Protein AF-A0A7N0UC34-F1 (afdb_monomer)

Nearest PDB structures (foldseek):
  1zbh-assembly1_D  TM=7.875E-01  e=5.571E-01  Homo sapiens
  6c48-assembly1_A  TM=3.195E-01  e=9.639E+00  Homo sapiens

Foldseek 3Di:
DDDDDDDDDDDDDDDDDDDDDDDPPPDPPDDPDDDDDDDDDDDDDDDDDDDDDDDDDDDPPPPPPDPPVCLVVLVVLQVVLVVCVVVVNLVPDDLVSLQSPCVVVVHDSDDDSVVSSVVSVVVVCVVVVVCCVVQPPVNPDDPDPDPVVPDD

Solvent-accessible surface area (backbone atoms only — not comparable to full-atom values): 10738 Å² total; per-residue (Å²): 142,86,88,83,88,83,89,82,89,81,88,78,83,90,78,88,79,90,77,89,86,76,90,76,84,76,80,78,78,82,79,82,83,81,80,88,80,84,80,83,85,77,86,78,95,77,92,78,90,79,92,78,92,78,80,93,78,79,86,76,86,73,85,79,65,73,65,84,76,44,52,72,60,36,58,70,49,39,59,59,46,51,52,37,50,76,67,69,44,59,86,76,57,50,62,68,53,45,41,47,54,27,57,77,70,74,43,84,73,74,76,55,60,67,57,46,51,50,51,53,53,50,52,51,39,35,74,72,65,42,34,57,77,78,52,36,80,71,76,72,62,78,82,66,83,46,73,88,65,67,72,124

pLDDT: mean 73.7, std 19.02, range [41.72, 97.12]

Organism: Kalanchoe fedtschenkoi (NCBI:txid63787)

InterPro domains:
  IPR003034 SAP domain [PF02037] (90-125)
  IPR003034 SAP domain [PS50800] (90-124)
  IPR003034 SAP domain [SM00513] (90-124)
  IPR036361 SAP domain superfamily [G3DSA:1.10.720.30] (89-127)
  IPR036361 SAP domain superfamily [SSF68906] (80-124)

Sequence (152 aa):
MAFAEHLGADRRPDGVVDGEGGDTERDFTEEEDSDFSKKNASSSSSARGRRLESELGEAVDMDVGDDELLEEIDQKSFEAVEGLIRGGKLEKLKIEQCKVYLRKYGMRLTGNKETLIQRINEHIRILNGGGEREYPPYSFVLNCKGDACMRM

Mean predicted aligned error: 19.62 Å

Structure (mmCIF, N/CA/C/O backbone):
data_AF-A0A7N0UC34-F1
#
_entry.id   AF-A0A7N0UC34-F1
#
loop_
_atom_site.group_PDB
_atom_site.id
_atom_site.type_symbol
_atom_site.label_atom_id
_atom_site.label_alt_id
_atom_site.label_comp_id
_atom_site.label_asym_id
_atom_site.label_entity_id
_atom_site.label_seq_id
_atom_site.pdbx_PDB_ins_code
_atom_site.Cartn_x
_atom_site.Cartn_y
_atom_site.Cartn_z
_atom_site.occupancy
_atom_site.B_iso_or_equiv
_atom_site.auth_seq_id
_atom_site.auth_comp_id
_atom_site.auth_asym_id
_atom_site.auth_atom_id
_atom_site.pdbx_PDB_model_num
ATOM 1 N N . MET A 1 1 ? -37.852 -30.312 -47.445 1.00 42.03 1 MET A N 1
ATOM 2 C CA . MET A 1 1 ? -37.717 -31.782 -47.510 1.00 42.03 1 MET A CA 1
ATOM 3 C C . MET A 1 1 ? -36.786 -32.127 -48.658 1.00 42.03 1 MET A C 1
ATOM 5 O O . MET A 1 1 ? -37.146 -31.814 -49.783 1.00 42.03 1 MET A O 1
ATOM 9 N N . ALA A 1 2 ? -35.612 -32.683 -48.345 1.00 41.72 2 ALA A N 1
ATOM 10 C CA . ALA A 1 2 ? -34.855 -33.709 -49.081 1.00 41.72 2 ALA A CA 1
ATOM 11 C C . ALA A 1 2 ? -33.379 -33.629 -48.650 1.00 41.72 2 ALA A C 1
ATOM 13 O O . ALA A 1 2 ? -32.705 -32.630 -48.885 1.00 41.72 2 ALA A O 1
ATOM 14 N N . PHE A 1 3 ? -32.945 -34.678 -47.955 1.00 43.69 3 PHE A N 1
ATOM 15 C CA . PHE A 1 3 ? -31.577 -34.984 -47.544 1.00 43.69 3 PHE A CA 1
ATOM 16 C C . PHE A 1 3 ? -30.745 -35.465 -48.741 1.00 43.69 3 PHE A C 1
ATOM 18 O O . PHE A 1 3 ? -31.290 -36.148 -49.607 1.00 43.69 3 PHE A O 1
ATOM 25 N N . ALA A 1 4 ? -29.432 -35.221 -48.716 1.00 52.91 4 ALA A N 1
ATOM 26 C CA . ALA A 1 4 ? -28.435 -36.164 -49.228 1.00 52.91 4 ALA A CA 1
ATOM 27 C C . ALA A 1 4 ? -27.051 -35.853 -48.629 1.00 52.91 4 ALA A C 1
ATOM 29 O O . ALA A 1 4 ? -26.435 -34.834 -48.934 1.00 52.91 4 ALA A O 1
ATOM 30 N N . GLU A 1 5 ? -26.599 -36.752 -47.758 1.00 49.53 5 GLU A N 1
ATOM 31 C CA . GLU A 1 5 ? -25.230 -36.889 -47.266 1.00 49.53 5 GLU A CA 1
ATOM 32 C C . GLU A 1 5 ? -24.313 -37.411 -48.384 1.00 49.53 5 GLU A C 1
ATOM 34 O O . GLU A 1 5 ? -24.772 -38.175 -49.233 1.00 49.53 5 GLU A O 1
ATOM 39 N N . HIS A 1 6 ? -23.015 -37.087 -48.343 1.00 51.50 6 HIS A N 1
ATOM 40 C CA . HIS A 1 6 ? -21.964 -37.994 -48.817 1.00 51.50 6 HIS A CA 1
ATOM 41 C C . HIS A 1 6 ? -20.720 -37.888 -47.929 1.00 51.50 6 HIS A C 1
ATOM 43 O O . HIS A 1 6 ? -20.126 -36.826 -47.753 1.00 51.50 6 HIS A O 1
ATOM 49 N N . LEU A 1 7 ? -20.391 -39.043 -47.361 1.00 51.00 7 LEU A N 1
ATOM 50 C CA 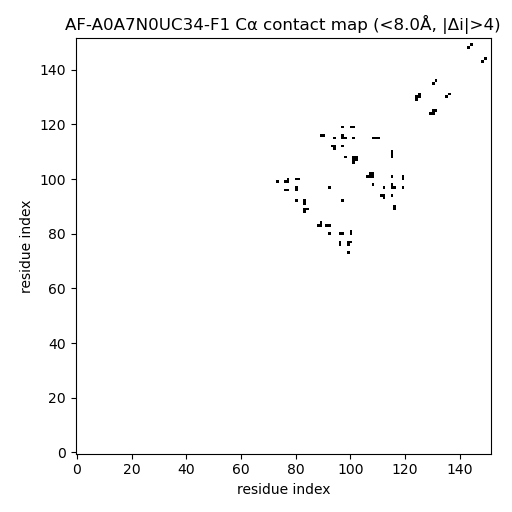. LEU A 1 7 ? -19.265 -39.366 -46.500 1.00 51.00 7 LEU A CA 1
ATOM 51 C C . LEU A 1 7 ? -17.958 -39.414 -47.304 1.00 51.00 7 LEU A C 1
ATOM 53 O O . LEU A 1 7 ? -17.939 -39.881 -48.440 1.00 51.00 7 LEU A O 1
ATOM 57 N N . GLY A 1 8 ? -16.857 -39.022 -46.667 1.00 46.41 8 GLY A N 1
ATOM 58 C CA . GLY A 1 8 ? -15.499 -39.216 -47.170 1.00 46.41 8 GLY A CA 1
ATOM 59 C C . GLY A 1 8 ? -14.504 -39.130 -46.022 1.00 46.41 8 GLY A C 1
ATOM 60 O O . GLY A 1 8 ? -13.984 -38.060 -45.723 1.00 46.41 8 GLY A O 1
ATOM 61 N N . ALA A 1 9 ? -14.316 -40.252 -45.331 1.00 52.53 9 ALA A N 1
ATOM 62 C CA . ALA A 1 9 ? -13.320 -40.429 -44.287 1.00 52.53 9 ALA A CA 1
ATOM 63 C C . ALA A 1 9 ? -11.942 -40.661 -44.916 1.00 52.53 9 ALA A C 1
ATOM 65 O O . ALA A 1 9 ? -11.794 -41.602 -45.686 1.00 52.53 9 ALA A O 1
ATOM 66 N N . ASP A 1 10 ? -10.935 -39.882 -44.515 1.00 48.62 10 ASP A N 1
ATOM 67 C CA . ASP A 1 10 ? -9.535 -40.277 -44.673 1.00 48.62 10 ASP A CA 1
ATOM 68 C C . ASP A 1 10 ? -8.782 -40.088 -43.356 1.00 48.62 10 ASP A C 1
ATOM 70 O O . ASP A 1 10 ? -8.399 -38.999 -42.926 1.00 48.62 10 ASP A O 1
ATOM 74 N N . ARG A 1 11 ? -8.646 -41.234 -42.697 1.00 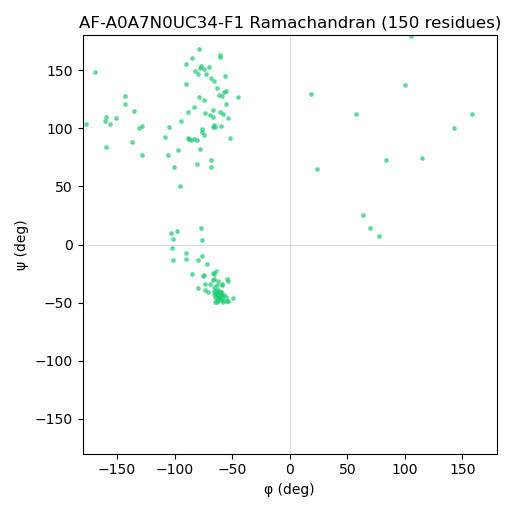51.59 11 ARG A N 1
ATOM 75 C CA . ARG A 1 11 ? -7.934 -41.515 -41.460 1.00 51.59 11 ARG A CA 1
ATOM 76 C C . ARG A 1 11 ? -6.431 -41.483 -41.772 1.00 51.59 11 ARG A C 1
ATOM 78 O O . ARG A 1 11 ? -5.950 -42.347 -42.499 1.00 51.59 11 ARG A O 1
ATOM 85 N N . ARG A 1 12 ? -5.681 -40.509 -41.243 1.00 57.44 12 ARG A N 1
ATOM 86 C CA . ARG A 1 12 ? -4.205 -40.556 -41.257 1.00 57.44 12 ARG A CA 1
ATOM 87 C C . ARG A 1 12 ? -3.692 -41.250 -39.988 1.00 57.44 12 ARG A C 1
ATOM 89 O O . ARG A 1 12 ? -4.279 -41.026 -38.932 1.00 57.44 12 ARG A O 1
ATOM 96 N N . PRO A 1 13 ? -2.671 -42.117 -40.102 1.00 59.81 13 PRO A N 1
ATOM 97 C CA . PRO A 1 13 ? -2.299 -43.052 -39.050 1.00 59.81 13 PRO A CA 1
ATOM 98 C C . PRO A 1 13 ? -1.472 -42.402 -37.940 1.00 59.81 13 PRO A C 1
ATOM 100 O O . PRO A 1 13 ? -0.654 -41.515 -38.191 1.00 59.81 13 PRO A O 1
ATOM 103 N N . ASP A 1 14 ? -1.690 -42.926 -36.737 1.00 50.19 14 ASP A N 1
ATOM 104 C CA . ASP A 1 14 ? -0.940 -42.689 -35.512 1.00 50.19 14 ASP A CA 1
ATOM 105 C C . ASP A 1 14 ? 0.555 -42.982 -35.698 1.00 50.19 14 ASP A C 1
ATOM 107 O O . ASP A 1 14 ? 0.958 -44.096 -36.041 1.00 50.19 14 ASP A O 1
ATOM 111 N N . GLY A 1 15 ? 1.377 -41.962 -35.458 1.00 52.81 15 GLY A N 1
ATOM 112 C CA . GLY A 1 15 ? 2.822 -42.079 -35.318 1.00 52.81 15 GLY A CA 1
ATOM 113 C C . GLY A 1 15 ? 3.195 -41.953 -33.848 1.00 52.81 15 GLY A C 1
ATOM 114 O O . GLY A 1 15 ? 3.237 -40.848 -33.314 1.00 52.81 15 GLY A O 1
ATOM 115 N N . VAL A 1 16 ? 3.447 -43.097 -33.218 1.00 57.75 16 VAL A N 1
ATOM 116 C CA . VAL A 1 16 ? 4.114 -43.226 -31.920 1.00 57.75 16 VAL A CA 1
ATOM 117 C C . VAL A 1 16 ? 5.513 -42.608 -32.007 1.00 57.75 16 VAL A C 1
ATOM 119 O O . VAL A 1 16 ? 6.301 -42.982 -32.875 1.00 57.75 16 VAL A O 1
ATOM 122 N N . VAL A 1 17 ? 5.832 -41.702 -31.083 1.00 62.00 17 VAL A N 1
ATOM 123 C CA . VAL A 1 17 ? 7.212 -41.437 -30.670 1.00 62.00 17 VAL A CA 1
ATOM 124 C C . VAL A 1 17 ? 7.245 -41.521 -29.147 1.00 62.00 17 VAL A C 1
ATOM 126 O O . VAL A 1 17 ? 6.768 -40.638 -28.437 1.00 62.00 17 VAL A O 1
ATOM 129 N N . ASP A 1 18 ? 7.746 -42.654 -28.665 1.00 50.94 18 ASP A N 1
ATOM 130 C CA . ASP A 1 18 ? 8.230 -42.823 -27.305 1.00 50.94 18 ASP A CA 1
ATOM 131 C C . ASP A 1 18 ? 9.581 -42.106 -27.204 1.00 50.94 18 ASP A C 1
ATOM 133 O O . ASP A 1 18 ? 10.497 -42.355 -27.991 1.00 50.94 18 ASP A O 1
ATOM 137 N N . GLY A 1 19 ? 9.682 -41.180 -26.256 1.00 55.66 19 GLY A N 1
ATOM 138 C CA . GLY A 1 19 ? 10.904 -40.457 -25.931 1.00 55.66 19 GLY A CA 1
ATOM 139 C C . GLY A 1 19 ? 11.050 -40.380 -24.421 1.00 55.66 19 GLY A C 1
ATOM 140 O O . GLY A 1 19 ? 10.564 -39.442 -23.797 1.00 55.66 19 GLY A O 1
ATOM 141 N N . GLU A 1 20 ? 11.687 -41.405 -23.857 1.00 57.81 20 GLU A N 1
ATOM 142 C CA . GLU A 1 20 ? 12.201 -41.434 -22.490 1.00 57.81 20 GLU A CA 1
ATOM 143 C C . GLU A 1 20 ? 13.176 -40.274 -22.239 1.00 57.81 20 GLU A C 1
ATOM 145 O O . GLU A 1 20 ? 14.004 -39.954 -23.095 1.00 57.81 20 GLU A O 1
ATOM 150 N N . GLY A 1 21 ? 13.159 -39.730 -21.019 1.00 49.97 21 GLY A N 1
ATOM 151 C CA . GLY A 1 21 ? 14.359 -39.131 -20.441 1.00 49.97 21 GLY A CA 1
ATOM 152 C C . GLY A 1 21 ? 14.138 -37.876 -19.605 1.00 49.97 21 GLY A C 1
ATOM 153 O O . GLY A 1 21 ? 14.111 -36.772 -20.139 1.00 49.97 21 GLY A O 1
ATOM 154 N N . GLY A 1 22 ? 14.142 -38.060 -18.283 1.00 53.16 22 GLY A N 1
ATOM 155 C CA . GLY A 1 22 ? 14.778 -37.111 -17.370 1.00 53.16 22 GLY A CA 1
ATOM 156 C C . GLY A 1 22 ? 13.859 -36.373 -16.406 1.00 53.16 22 GLY A C 1
ATOM 157 O O . GLY A 1 22 ? 13.694 -35.160 -16.531 1.00 53.16 22 GLY A O 1
ATOM 158 N N . ASP A 1 23 ? 13.380 -37.072 -15.374 1.00 55.09 23 ASP A N 1
ATOM 159 C CA . ASP A 1 23 ? 13.157 -36.440 -14.073 1.00 55.09 23 ASP A CA 1
ATOM 160 C C . ASP A 1 23 ? 14.466 -35.760 -13.660 1.00 55.09 23 ASP A C 1
ATOM 162 O O . ASP A 1 23 ? 15.482 -36.404 -13.407 1.00 55.09 23 ASP A O 1
ATOM 166 N N . THR A 1 24 ? 14.475 -34.430 -13.687 1.00 60.44 24 THR A N 1
ATOM 167 C CA . THR A 1 24 ? 15.547 -33.651 -13.071 1.00 60.44 24 THR A CA 1
ATOM 168 C C . THR A 1 24 ? 14.971 -33.069 -11.796 1.00 60.44 24 THR A C 1
ATOM 170 O O . THR A 1 24 ? 14.571 -31.908 -11.729 1.00 60.44 24 THR A O 1
ATOM 173 N N . GLU A 1 25 ? 14.877 -33.934 -10.797 1.00 64.62 25 GLU A N 1
ATOM 174 C CA . GLU A 1 25 ? 14.768 -33.593 -9.388 1.00 64.62 25 GLU A CA 1
ATOM 175 C C . GLU A 1 25 ? 15.903 -32.623 -9.015 1.00 64.62 25 GLU A C 1
ATOM 177 O O . GLU A 1 25 ? 17.034 -33.008 -8.728 1.00 64.62 25 GLU A O 1
ATOM 182 N N . ARG A 1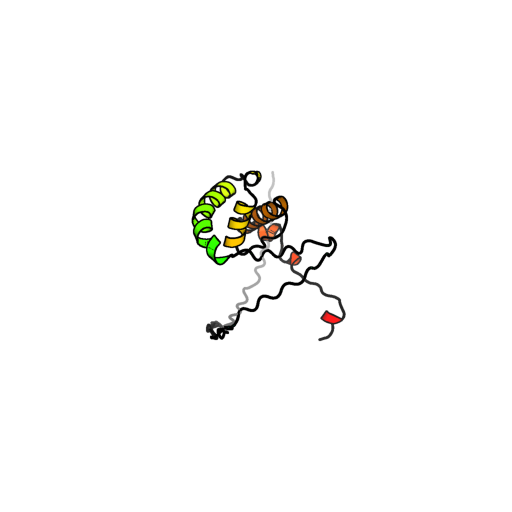 26 ? 15.619 -31.317 -9.114 1.00 60.41 26 ARG A N 1
ATOM 183 C CA . ARG A 1 26 ? 16.493 -30.273 -8.578 1.00 60.41 26 ARG A CA 1
ATOM 184 C C . ARG A 1 26 ? 16.311 -30.227 -7.070 1.00 60.41 26 ARG A C 1
ATOM 186 O O . ARG A 1 26 ? 15.390 -29.586 -6.570 1.00 60.41 26 ARG A O 1
ATOM 193 N N . ASP A 1 27 ? 17.218 -30.908 -6.391 1.00 55.09 27 ASP A N 1
ATOM 194 C CA . ASP A 1 27 ? 17.542 -30.710 -4.987 1.00 55.09 27 ASP A CA 1
ATOM 195 C C . ASP A 1 27 ? 18.023 -29.260 -4.797 1.00 55.09 27 ASP A C 1
ATOM 197 O O . ASP A 1 27 ? 19.122 -28.887 -5.212 1.00 55.09 27 ASP A O 1
ATOM 201 N N . PHE A 1 28 ? 17.152 -28.397 -4.272 1.00 50.97 28 PHE A N 1
ATOM 202 C CA . PHE A 1 28 ? 17.554 -27.086 -3.773 1.00 50.97 28 PHE A CA 1
ATOM 203 C C . PHE A 1 28 ? 18.065 -27.299 -2.352 1.00 50.97 28 PHE A C 1
ATOM 205 O O . PHE A 1 28 ? 17.291 -27.269 -1.399 1.00 50.97 28 PHE A O 1
ATOM 212 N N . THR A 1 29 ? 19.364 -27.545 -2.211 1.00 60.16 29 THR A N 1
ATOM 213 C CA . THR A 1 29 ? 20.021 -27.473 -0.908 1.00 60.16 29 THR A CA 1
ATOM 214 C C . THR A 1 29 ? 20.009 -26.023 -0.440 1.00 60.16 29 THR A C 1
ATOM 216 O O . THR A 1 29 ? 20.588 -25.143 -1.080 1.00 60.16 29 THR A O 1
ATOM 219 N N . GLU A 1 30 ? 19.306 -25.781 0.659 1.00 63.62 30 GLU A N 1
ATOM 220 C CA . GLU A 1 30 ? 19.311 -24.528 1.403 1.00 63.62 30 GLU A CA 1
ATOM 221 C C . GLU A 1 30 ? 20.713 -24.321 1.998 1.00 63.62 30 GLU A C 1
ATOM 223 O O . GLU A 1 30 ? 21.093 -24.967 2.974 1.00 63.62 30 GLU A O 1
ATOM 228 N N . GLU A 1 31 ? 21.510 -23.445 1.387 1.00 60.47 31 GLU A N 1
ATOM 229 C CA . GLU A 1 31 ? 22.739 -22.932 1.993 1.00 60.47 31 GLU A CA 1
ATOM 230 C C . GLU A 1 31 ? 22.375 -21.697 2.829 1.00 60.47 31 GLU A C 1
ATOM 232 O O . GLU A 1 31 ? 22.301 -20.568 2.339 1.00 60.47 31 GLU A O 1
ATOM 237 N N . GLU A 1 32 ? 22.071 -21.934 4.108 1.00 63.06 32 GLU A N 1
ATOM 238 C CA . GLU A 1 32 ? 22.028 -20.889 5.129 1.00 63.06 32 GLU A CA 1
ATOM 239 C C . GLU A 1 32 ? 23.459 -20.480 5.493 1.00 63.06 32 GLU A C 1
ATOM 241 O O . GLU A 1 32 ? 24.091 -21.089 6.358 1.00 63.06 32 GLU A O 1
ATOM 246 N N . ASP A 1 33 ? 23.968 -19.430 4.845 1.00 62.19 33 ASP A N 1
ATOM 247 C CA . ASP A 1 33 ? 25.223 -18.811 5.258 1.00 62.19 33 ASP A CA 1
ATOM 248 C C . ASP A 1 33 ? 25.006 -17.713 6.307 1.00 62.19 33 ASP A C 1
ATOM 250 O O . ASP A 1 33 ? 24.408 -16.652 6.106 1.00 62.19 33 ASP A O 1
ATOM 254 N N . SER A 1 34 ? 25.546 -18.070 7.461 1.00 57.47 34 SER A N 1
ATOM 255 C CA . SER A 1 34 ? 25.644 -17.435 8.761 1.00 57.47 34 SER A CA 1
ATOM 256 C C . SER A 1 34 ? 26.391 -16.091 8.832 1.00 57.47 34 SER A C 1
ATOM 258 O O . SER A 1 34 ? 27.283 -15.787 8.045 1.00 57.47 34 SER A O 1
ATOM 260 N N . ASP A 1 35 ? 26.101 -15.386 9.934 1.00 57.97 35 ASP A N 1
ATOM 261 C CA . ASP A 1 35 ? 26.947 -14.427 10.664 1.00 57.97 35 ASP A CA 1
ATOM 262 C C . ASP A 1 35 ? 27.038 -12.963 10.197 1.00 57.97 35 ASP A C 1
ATOM 264 O O . ASP A 1 35 ? 28.092 -12.422 9.846 1.00 57.97 35 ASP A O 1
ATOM 268 N N . PHE A 1 36 ? 25.951 -12.220 10.439 1.00 59.97 36 PHE A N 1
ATOM 269 C CA . PHE A 1 36 ? 26.053 -10.781 10.697 1.00 59.97 36 PHE A CA 1
ATOM 270 C C . PHE A 1 36 ? 26.771 -10.522 12.031 1.00 59.97 36 PHE A C 1
ATOM 272 O O . PHE A 1 36 ? 26.207 -10.597 13.124 1.00 59.97 36 PHE A O 1
ATOM 279 N N . SER A 1 37 ? 28.048 -10.166 11.926 1.00 69.19 37 SER A N 1
ATOM 280 C CA . SER A 1 37 ? 28.881 -9.726 13.043 1.00 69.19 37 SER A CA 1
ATOM 281 C C . SER A 1 37 ? 28.281 -8.503 13.757 1.00 69.19 37 SER A C 1
ATOM 283 O O . SER A 1 37 ? 28.259 -7.392 13.220 1.00 69.19 37 SER A O 1
ATOM 285 N N . LYS A 1 38 ? 27.846 -8.696 15.010 1.00 62.03 38 LYS A N 1
ATOM 286 C CA . LYS A 1 38 ? 27.433 -7.635 15.944 1.00 62.03 38 LYS A CA 1
ATOM 287 C C . LYS A 1 38 ? 28.600 -6.678 16.214 1.00 62.03 38 LYS A C 1
ATOM 289 O O . LYS A 1 38 ? 29.577 -7.057 16.854 1.00 62.03 38 LYS A O 1
ATOM 294 N N . LYS A 1 39 ? 28.481 -5.418 15.787 1.00 67.25 39 LYS A N 1
ATOM 295 C CA . LYS A 1 39 ? 29.388 -4.333 16.199 1.00 67.25 39 LYS A CA 1
ATOM 296 C C . LYS A 1 39 ? 28.784 -3.595 17.391 1.00 67.25 39 LYS A C 1
ATOM 298 O O . LYS A 1 39 ? 27.835 -2.833 17.245 1.00 67.25 39 LYS A O 1
ATOM 303 N N . ASN A 1 40 ? 29.349 -3.814 18.572 1.00 63.34 40 ASN A N 1
ATOM 304 C CA . ASN A 1 40 ? 29.073 -3.052 19.785 1.00 63.34 40 ASN A CA 1
ATOM 305 C C . ASN A 1 40 ? 30.007 -1.830 19.855 1.00 63.34 40 ASN A C 1
ATOM 307 O O . ASN A 1 40 ? 31.105 -1.887 20.398 1.00 63.34 40 ASN A O 1
ATOM 311 N N . ALA A 1 41 ? 29.570 -0.690 19.321 1.00 57.00 41 ALA A N 1
ATOM 312 C CA . ALA A 1 41 ? 30.250 0.579 19.566 1.00 57.00 41 ALA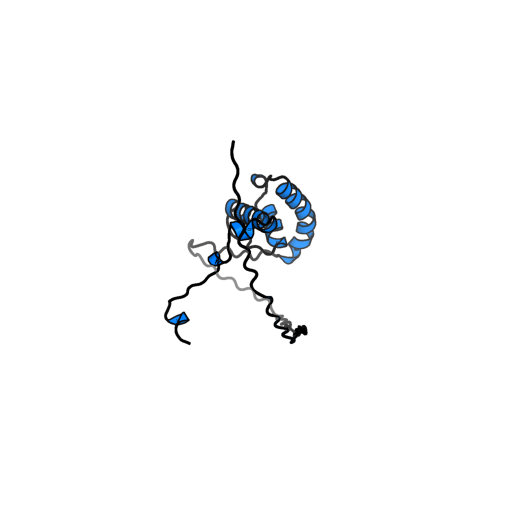 A CA 1
ATOM 313 C C . ALA A 1 41 ? 29.730 1.190 20.875 1.00 57.00 41 ALA A C 1
ATOM 315 O O . ALA A 1 41 ? 28.756 1.937 20.897 1.00 57.00 41 ALA A O 1
ATOM 316 N N . SER A 1 42 ? 30.378 0.843 21.985 1.00 60.66 42 SER A N 1
ATOM 317 C CA . SER A 1 42 ? 30.280 1.599 23.233 1.00 60.66 42 SER A CA 1
ATOM 318 C C . SER A 1 42 ? 31.229 2.799 23.219 1.00 60.66 42 SER A C 1
ATOM 320 O O . SER A 1 42 ? 32.342 2.679 22.707 1.00 60.66 42 SER A O 1
ATOM 322 N N . SER A 1 43 ? 30.826 3.862 23.926 1.00 53.50 43 SER A N 1
ATOM 323 C CA . SER A 1 43 ? 31.551 5.098 24.298 1.00 53.50 43 SER A CA 1
ATOM 324 C C . SER A 1 43 ? 31.218 6.300 23.406 1.00 53.50 43 SER A C 1
ATOM 326 O O . SER A 1 43 ? 31.120 6.179 22.197 1.00 53.50 43 SER A O 1
ATOM 328 N N . SER A 1 44 ? 31.015 7.518 23.899 1.00 55.88 44 SER A N 1
ATOM 329 C CA . SER A 1 44 ? 30.963 8.065 25.257 1.00 55.88 44 SER A CA 1
ATOM 330 C C . SER A 1 44 ? 30.426 9.495 25.144 1.00 55.88 44 SER A C 1
ATOM 332 O O . SER A 1 44 ? 30.688 10.187 24.162 1.00 55.88 44 SER A O 1
ATOM 334 N N . SER A 1 45 ? 29.712 9.942 26.172 1.00 57.00 45 SER A N 1
ATOM 335 C CA . SER A 1 45 ? 29.273 11.320 26.393 1.00 57.00 45 SER A CA 1
ATOM 336 C C . SER A 1 45 ? 30.364 12.370 26.134 1.00 57.00 45 SER A C 1
ATOM 338 O O . SER A 1 45 ? 31.403 12.355 26.793 1.00 57.00 45 SER A O 1
ATOM 340 N N . SER A 1 46 ? 30.077 13.371 25.300 1.00 54.38 46 SER A N 1
ATOM 341 C CA . SER A 1 46 ? 30.612 14.719 25.515 1.00 54.38 46 SER A CA 1
ATOM 342 C C . SER A 1 46 ? 29.664 15.778 24.952 1.00 54.38 46 SER A C 1
ATOM 344 O O . SER A 1 46 ? 29.475 15.934 23.750 1.00 54.38 46 SER A O 1
ATOM 346 N N . ALA A 1 47 ? 29.033 16.500 25.874 1.00 53.22 47 ALA A N 1
ATOM 347 C CA . ALA A 1 47 ? 28.304 17.723 25.601 1.00 53.22 47 ALA A CA 1
ATOM 348 C C . ALA A 1 47 ? 29.265 18.800 25.080 1.00 53.22 47 ALA A C 1
ATOM 350 O O . ALA A 1 47 ? 30.312 19.025 25.688 1.00 53.22 47 ALA A O 1
ATOM 351 N N . ARG A 1 48 ? 28.881 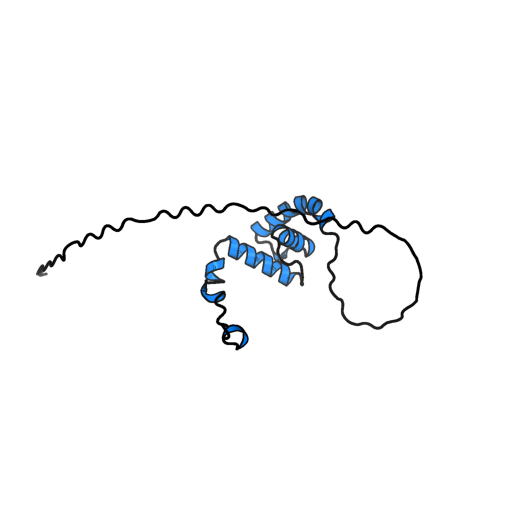19.505 24.010 1.00 50.69 48 ARG A N 1
ATOM 352 C CA . ARG A 1 48 ? 29.393 20.841 23.662 1.00 50.69 48 ARG A CA 1
ATOM 353 C C . ARG A 1 48 ? 28.426 21.527 22.701 1.00 50.69 48 ARG A C 1
ATOM 355 O O . ARG A 1 48 ? 28.331 21.173 21.532 1.00 50.69 48 ARG A O 1
ATOM 362 N N . GLY A 1 49 ? 27.690 22.502 23.228 1.00 47.12 49 GLY A N 1
ATOM 363 C CA . GLY A 1 49 ? 26.769 23.325 22.457 1.00 47.12 49 GLY A CA 1
ATOM 364 C C . GLY A 1 49 ? 27.487 24.252 21.479 1.00 47.12 49 GLY A C 1
ATOM 365 O O . GLY A 1 49 ? 28.529 24.822 21.806 1.00 47.12 49 GLY A O 1
ATOM 366 N N . ARG A 1 50 ? 26.879 24.451 20.306 1.00 48.78 50 ARG A N 1
ATOM 367 C CA . ARG A 1 50 ? 27.057 25.638 19.463 1.00 48.78 50 ARG A CA 1
ATOM 368 C C . ARG A 1 50 ? 25.720 25.991 18.808 1.00 48.78 50 ARG A C 1
ATOM 370 O O . ARG A 1 50 ? 25.060 25.150 18.214 1.00 48.78 50 ARG A O 1
ATOM 377 N N . ARG A 1 51 ? 25.352 27.258 18.978 1.00 50.53 51 ARG A N 1
ATOM 378 C CA . ARG A 1 51 ? 24.231 27.984 18.377 1.00 50.53 51 ARG A CA 1
ATOM 379 C C . ARG A 1 51 ? 24.382 28.016 16.849 1.00 50.53 51 ARG A C 1
ATOM 381 O O . ARG A 1 51 ? 25.438 28.433 16.377 1.00 50.53 51 ARG A O 1
ATOM 388 N N . LEU A 1 52 ? 23.339 27.631 16.114 1.00 48.47 52 LEU A N 1
ATOM 389 C CA . LEU A 1 52 ? 23.206 27.832 14.669 1.00 48.47 52 LEU A CA 1
ATOM 390 C C . LEU A 1 52 ? 21.793 28.343 14.368 1.00 48.47 52 LEU A C 1
ATOM 392 O O . LEU A 1 52 ? 20.799 27.676 14.634 1.00 48.47 52 LEU A O 1
ATOM 396 N N . GLU A 1 53 ? 21.751 29.571 13.871 1.00 52.25 53 GLU A N 1
ATOM 397 C CA . GLU A 1 53 ? 20.634 30.174 13.156 1.00 52.25 53 GLU A CA 1
ATOM 398 C C . GLU A 1 53 ? 20.780 29.697 11.703 1.00 52.25 53 GLU A C 1
ATOM 400 O O . GLU A 1 53 ? 21.835 29.910 11.107 1.00 52.25 53 GLU A O 1
ATOM 405 N N . SER A 1 54 ? 19.803 28.958 11.168 1.00 47.34 54 SER A N 1
ATOM 406 C CA . SER A 1 54 ? 19.798 28.548 9.759 1.00 47.34 54 SER A CA 1
ATOM 407 C C . SER A 1 54 ? 18.368 28.255 9.295 1.00 47.34 54 SER A C 1
ATOM 409 O O . SER A 1 54 ? 17.728 27.299 9.720 1.00 47.34 54 SER A O 1
ATOM 411 N N . GLU A 1 55 ? 17.866 29.233 8.549 1.00 48.91 55 GLU A N 1
ATOM 412 C CA . GLU A 1 55 ? 17.045 29.195 7.334 1.00 48.91 55 GLU A CA 1
ATOM 413 C C . GLU A 1 55 ? 16.292 27.896 6.976 1.00 48.91 55 GLU A C 1
ATOM 415 O O . GLU A 1 55 ? 16.849 26.806 6.883 1.00 48.91 55 GLU A O 1
ATOM 420 N N . LEU A 1 56 ? 14.992 28.069 6.709 1.00 54.59 56 LEU A N 1
ATOM 421 C CA . LEU A 1 56 ? 14.064 27.067 6.191 1.00 54.59 56 LEU A CA 1
ATOM 422 C C . LEU A 1 56 ? 14.570 26.443 4.877 1.00 54.59 56 LEU A C 1
ATOM 424 O O . LEU A 1 56 ? 14.846 27.167 3.922 1.00 54.59 56 LEU A O 1
ATOM 428 N N . GLY A 1 57 ? 14.546 25.112 4.781 1.00 43.59 57 GLY A N 1
ATOM 429 C CA . GLY A 1 57 ? 14.732 24.402 3.514 1.00 43.59 57 GLY A CA 1
ATOM 430 C C . GLY A 1 57 ? 14.595 22.885 3.644 1.00 43.59 57 GLY A C 1
ATOM 431 O O . GLY A 1 57 ? 15.511 22.236 4.124 1.00 43.59 57 GLY A O 1
ATOM 432 N N . GLU A 1 58 ? 13.445 22.374 3.191 1.00 53.22 58 GLU A N 1
ATOM 433 C CA . GLU A 1 58 ? 13.042 20.968 2.993 1.00 53.22 58 GLU A CA 1
ATOM 434 C C . GLU A 1 58 ? 13.080 20.001 4.190 1.00 53.22 58 GLU A C 1
ATOM 436 O O . GLU A 1 58 ? 14.118 19.560 4.677 1.00 53.22 58 GLU A O 1
ATOM 441 N N . ALA A 1 59 ? 11.879 19.584 4.602 1.00 52.81 59 ALA A N 1
ATOM 442 C CA . ALA A 1 59 ? 11.677 18.428 5.458 1.00 52.81 59 ALA A CA 1
ATOM 443 C C . ALA A 1 59 ? 12.123 17.163 4.711 1.00 52.81 59 ALA A C 1
ATOM 445 O O . ALA A 1 59 ? 11.399 16.630 3.872 1.00 52.81 59 ALA A O 1
ATOM 446 N N . VAL A 1 60 ? 13.319 16.673 5.027 1.00 50.50 60 VAL A N 1
ATOM 447 C CA . VAL A 1 60 ? 13.647 15.267 4.806 1.00 50.50 60 VAL A CA 1
ATOM 448 C C . VAL A 1 60 ? 12.766 14.454 5.750 1.00 50.50 60 VAL A C 1
ATOM 450 O O . VAL A 1 60 ? 12.911 14.520 6.969 1.00 50.50 60 VAL A O 1
ATOM 453 N N . ASP A 1 61 ? 11.798 13.741 5.181 1.00 52.56 61 ASP A N 1
ATOM 454 C CA . ASP A 1 61 ? 10.927 12.791 5.877 1.00 52.56 61 ASP A CA 1
ATOM 455 C C . ASP A 1 61 ? 11.786 11.587 6.317 1.00 52.56 61 ASP A C 1
ATOM 457 O O . ASP A 1 61 ? 11.806 10.522 5.700 1.00 52.56 61 ASP A O 1
ATOM 461 N N . MET A 1 62 ? 12.620 11.796 7.337 1.00 50.88 62 MET A N 1
ATOM 462 C CA . MET A 1 62 ? 13.302 10.730 8.056 1.00 50.88 62 MET A CA 1
ATOM 463 C C . MET A 1 62 ? 12.282 10.104 9.007 1.00 50.88 62 MET A C 1
ATOM 465 O O . MET A 1 62 ? 12.235 10.438 10.190 1.00 50.88 62 MET A O 1
ATOM 469 N N . ASP A 1 63 ? 11.466 9.194 8.475 1.00 57.25 63 ASP A N 1
ATOM 470 C CA . ASP A 1 63 ? 10.651 8.243 9.243 1.00 57.25 63 ASP A CA 1
ATOM 471 C C . ASP A 1 63 ? 11.603 7.239 9.924 1.00 57.25 63 ASP A C 1
ATOM 473 O O . ASP A 1 63 ? 11.707 6.076 9.554 1.00 57.25 63 ASP A O 1
ATOM 477 N N . VAL A 1 64 ? 12.402 7.729 10.875 1.00 53.31 64 VAL A N 1
ATOM 478 C CA . VAL A 1 64 ? 13.172 6.915 11.822 1.00 53.31 64 VAL A CA 1
ATOM 479 C C . VAL A 1 64 ? 12.374 6.927 13.119 1.00 53.31 64 VAL A C 1
ATOM 481 O O . VAL A 1 64 ? 12.738 7.573 14.100 1.00 53.31 64 VAL A O 1
ATOM 484 N N . GLY A 1 65 ? 11.201 6.304 13.073 1.00 51.72 65 GLY A N 1
ATOM 485 C CA . GLY A 1 65 ? 10.335 6.123 14.227 1.00 51.72 65 GLY A CA 1
ATOM 486 C C . GLY A 1 65 ? 10.357 4.664 14.642 1.00 51.72 65 GLY A C 1
ATOM 487 O O . GLY A 1 65 ? 9.591 3.899 14.086 1.00 51.72 65 GLY A O 1
ATOM 488 N N . ASP A 1 66 ? 11.251 4.318 15.572 1.00 53.44 66 ASP A N 1
ATOM 489 C CA . ASP A 1 66 ? 11.127 3.219 16.549 1.00 53.44 66 ASP A CA 1
ATOM 490 C C . ASP A 1 66 ? 10.165 2.072 16.140 1.00 53.44 66 ASP A C 1
ATOM 492 O O . ASP A 1 66 ? 9.107 1.885 16.740 1.00 53.44 66 ASP A O 1
ATOM 496 N N . ASP A 1 67 ? 10.498 1.338 15.070 1.00 57.72 67 ASP A N 1
ATOM 497 C CA . ASP A 1 67 ? 9.612 0.319 14.469 1.00 57.72 67 ASP A CA 1
ATOM 498 C C . ASP A 1 67 ? 9.384 -0.869 15.431 1.00 57.72 67 ASP A C 1
ATOM 500 O O . ASP A 1 67 ? 8.310 -1.463 15.478 1.00 57.72 67 ASP A O 1
ATOM 504 N N . GLU A 1 68 ? 10.372 -1.158 16.283 1.00 56.00 68 GLU A N 1
ATOM 505 C CA . GLU A 1 68 ? 10.434 -2.373 17.105 1.00 56.00 68 GLU A CA 1
ATOM 506 C C . GLU A 1 68 ? 9.461 -2.362 18.303 1.00 56.00 68 GLU A C 1
ATOM 508 O O . GLU A 1 68 ? 9.001 -3.414 18.742 1.00 56.00 68 GLU A O 1
ATOM 513 N N . LEU A 1 69 ? 9.081 -1.187 18.822 1.00 57.69 69 LEU A N 1
ATOM 514 C CA . LEU A 1 69 ? 8.142 -1.071 19.953 1.00 57.69 69 LEU A CA 1
ATOM 515 C C . LEU A 1 69 ? 6.675 -0.970 19.491 1.00 57.69 69 LEU A C 1
ATOM 517 O O . LEU A 1 69 ? 5.747 -1.124 20.289 1.00 57.69 69 LEU A O 1
ATOM 521 N N . LEU A 1 70 ? 6.449 -0.736 18.196 1.00 62.09 70 LEU A N 1
ATOM 522 C CA . LEU A 1 70 ? 5.115 -0.588 17.615 1.00 62.09 70 LEU A CA 1
ATOM 523 C C . LEU A 1 70 ? 4.465 -1.930 17.253 1.00 62.09 70 LEU A C 1
ATOM 525 O O . LEU A 1 70 ? 3.239 -2.014 17.279 1.00 62.09 70 LEU A O 1
ATOM 529 N N . GLU A 1 71 ? 5.233 -2.991 16.994 1.00 66.69 71 GLU A N 1
ATOM 530 C CA . GLU A 1 71 ? 4.703 -4.275 16.502 1.00 66.69 71 GLU A CA 1
ATOM 531 C C . GLU A 1 71 ? 3.675 -4.933 17.443 1.00 66.69 71 GLU A C 1
ATOM 533 O O . GLU A 1 71 ? 2.639 -5.439 16.999 1.00 66.69 71 GLU A O 1
ATOM 538 N N . GLU A 1 72 ? 3.908 -4.902 18.758 1.00 66.94 72 GLU A N 1
ATOM 539 C CA . GLU A 1 72 ? 3.031 -5.587 19.719 1.00 66.94 72 GLU A CA 1
ATOM 540 C C . GLU A 1 72 ? 1.687 -4.852 19.911 1.00 66.94 72 GLU A C 1
ATOM 542 O O . GLU A 1 72 ? 0.625 -5.472 20.061 1.00 66.94 72 GLU A O 1
ATOM 547 N N . ILE A 1 73 ? 1.707 -3.516 19.842 1.00 69.88 73 ILE A N 1
ATOM 548 C CA . ILE A 1 73 ? 0.503 -2.669 19.838 1.00 69.88 73 ILE A CA 1
ATOM 549 C C . ILE A 1 73 ? -0.235 -2.830 18.505 1.00 69.88 73 ILE A C 1
ATOM 551 O O . ILE A 1 73 ? -1.469 -2.956 18.466 1.00 69.88 73 ILE A O 1
ATOM 555 N N . ASP A 1 74 ? 0.528 -2.882 17.419 1.00 73.75 74 ASP A N 1
ATOM 556 C CA . ASP A 1 74 ? 0.025 -3.020 16.066 1.00 73.75 74 ASP A CA 1
ATOM 557 C C . ASP A 1 74 ? -0.731 -4.330 15.877 1.00 73.75 74 ASP A C 1
ATOM 559 O O . ASP A 1 74 ? -1.801 -4.307 15.271 1.00 73.75 74 ASP A O 1
ATOM 563 N N . GLN A 1 75 ? -0.276 -5.438 16.466 1.00 76.06 75 GLN A N 1
ATOM 564 C CA . GLN A 1 75 ? -0.919 -6.742 16.304 1.00 76.06 75 GLN A CA 1
ATOM 565 C C . GLN A 1 75 ? -2.386 -6.752 16.766 1.00 76.06 75 GLN A C 1
ATOM 567 O O . GLN A 1 75 ? -3.254 -7.262 16.054 1.00 76.06 75 GLN A O 1
ATOM 572 N N . LYS A 1 76 ? -2.700 -6.144 17.921 1.00 77.81 76 LYS A N 1
ATOM 573 C CA . LYS A 1 76 ? -4.096 -6.011 18.395 1.00 77.81 76 LYS A CA 1
ATOM 574 C C . LYS A 1 76 ? -4.904 -5.044 17.536 1.00 77.81 76 LYS A C 1
ATOM 576 O O . LYS A 1 76 ? -6.107 -5.223 17.356 1.00 77.81 76 LYS A O 1
ATOM 581 N N . SER A 1 77 ? -4.260 -4.002 17.018 1.00 84.12 77 SER A N 1
ATOM 582 C CA . SER A 1 77 ? -4.924 -3.018 16.164 1.00 84.12 77 SER A CA 1
ATOM 583 C C . SER A 1 77 ? -5.176 -3.545 14.745 1.00 84.12 77 SER A C 1
ATOM 585 O O . SER A 1 77 ? -6.149 -3.141 14.104 1.00 84.12 77 SER A O 1
ATOM 587 N N . PHE A 1 78 ? -4.356 -4.490 14.277 1.00 92.44 78 PHE A N 1
ATOM 588 C CA . PHE A 1 78 ? -4.411 -5.017 12.923 1.00 92.44 78 PHE A CA 1
ATOM 589 C C . PHE A 1 78 ? -5.725 -5.745 12.651 1.00 92.44 78 PHE A C 1
ATOM 591 O O . PHE A 1 78 ? -6.315 -5.542 11.597 1.00 92.44 78 PHE A O 1
ATOM 598 N N . GLU A 1 79 ? -6.226 -6.544 13.593 1.00 91.94 79 GLU A N 1
ATOM 599 C CA . GLU A 1 79 ? -7.479 -7.288 13.408 1.00 91.94 79 GLU A CA 1
ATOM 600 C C . GLU A 1 79 ? -8.675 -6.344 13.179 1.00 91.94 79 GLU A C 1
ATOM 602 O O . GLU A 1 79 ? -9.496 -6.549 12.281 1.00 91.94 79 GLU A O 1
ATOM 607 N N . ALA A 1 80 ? -8.728 -5.230 13.917 1.00 91.38 80 ALA A N 1
ATOM 608 C CA . ALA A 1 80 ? -9.743 -4.197 13.715 1.00 91.38 80 ALA A CA 1
ATOM 609 C C . ALA A 1 80 ? -9.596 -3.496 12.353 1.00 91.38 80 ALA A C 1
ATOM 611 O O . ALA A 1 80 ? -10.593 -3.207 11.683 1.00 91.38 80 ALA A O 1
ATOM 612 N N . VAL A 1 81 ? -8.357 -3.229 11.931 1.00 93.94 81 VAL A N 1
ATOM 613 C CA . VAL A 1 81 ? -8.050 -2.644 10.619 1.00 93.94 81 VAL A CA 1
ATOM 614 C C . VAL A 1 81 ? -8.452 -3.592 9.491 1.00 93.94 81 VAL A C 1
ATOM 616 O O . VAL A 1 81 ? -9.129 -3.173 8.551 1.00 93.94 81 VAL A O 1
ATOM 619 N N . GLU A 1 82 ? -8.123 -4.875 9.603 1.00 93.31 82 GLU A N 1
ATOM 620 C CA . GLU A 1 82 ? -8.484 -5.898 8.627 1.00 93.31 82 GLU A CA 1
ATOM 621 C C . GLU A 1 82 ? -10.006 -6.035 8.497 1.00 93.31 82 GLU A C 1
ATOM 623 O O . GLU A 1 82 ? -10.531 -6.095 7.383 1.00 93.31 82 GLU A O 1
ATOM 628 N N . GLY A 1 83 ? -10.739 -5.998 9.615 1.00 93.81 83 GLY A N 1
ATOM 629 C CA . GLY A 1 83 ? -12.202 -6.006 9.608 1.00 93.81 83 GLY A CA 1
ATOM 630 C C . GLY A 1 83 ? -12.807 -4.817 8.850 1.00 93.81 83 GLY A C 1
ATOM 631 O O . GLY A 1 83 ? -13.760 -4.983 8.082 1.00 93.81 83 GLY A O 1
ATOM 632 N N . LEU A 1 84 ? -12.241 -3.615 9.005 1.00 94.25 84 LEU A N 1
ATOM 633 C CA . LEU A 1 84 ? -12.669 -2.428 8.251 1.00 94.25 84 LEU A CA 1
ATOM 634 C C . LEU A 1 84 ? -12.386 -2.563 6.753 1.00 94.25 84 LEU A C 1
ATOM 636 O O . LEU A 1 84 ? -13.245 -2.222 5.935 1.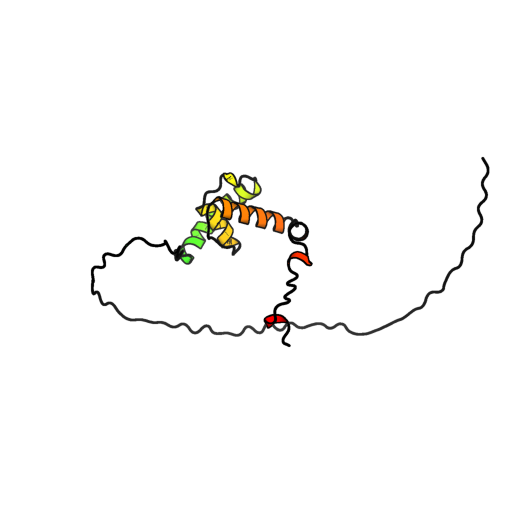00 94.25 84 LEU A O 1
ATOM 640 N N . ILE A 1 85 ? -11.207 -3.080 6.408 1.00 94.75 85 ILE A N 1
ATOM 641 C CA . ILE A 1 85 ? -10.770 -3.300 5.029 1.00 94.75 85 ILE A CA 1
ATOM 642 C C . ILE A 1 85 ? -11.670 -4.323 4.334 1.00 94.75 85 ILE A C 1
ATOM 644 O O . ILE A 1 85 ? -12.206 -4.048 3.262 1.00 94.75 85 ILE A O 1
ATOM 648 N N . ARG A 1 86 ? -11.914 -5.469 4.977 1.00 92.50 86 ARG A N 1
ATOM 649 C CA . ARG A 1 86 ? -12.809 -6.521 4.474 1.00 92.50 86 ARG A CA 1
ATOM 650 C C . ARG A 1 86 ? -14.249 -6.028 4.329 1.00 92.50 86 ARG A C 1
ATOM 652 O O . ARG A 1 86 ? -14.961 -6.448 3.425 1.00 92.50 86 ARG A O 1
ATOM 659 N N . GLY A 1 87 ? -14.664 -5.097 5.188 1.00 91.75 87 GLY A N 1
ATOM 660 C CA . GLY A 1 87 ? -15.949 -4.407 5.096 1.00 91.75 87 GLY A CA 1
ATOM 661 C C . GLY A 1 87 ? -16.025 -3.309 4.027 1.00 91.75 87 GLY A C 1
ATOM 662 O O . GLY A 1 87 ? -17.040 -2.614 3.983 1.00 91.75 87 GLY A O 1
ATOM 663 N N . GLY A 1 88 ? -14.976 -3.102 3.221 1.00 89.88 88 GLY A N 1
ATOM 664 C CA . GLY A 1 88 ? -14.926 -2.096 2.155 1.00 89.88 88 GLY A CA 1
ATOM 665 C C . GLY A 1 88 ? -14.879 -0.648 2.649 1.00 89.88 88 GLY A C 1
ATOM 666 O O . GLY A 1 88 ? -15.109 0.271 1.874 1.00 89.88 88 GLY A O 1
ATOM 667 N N . LYS A 1 89 ? -14.602 -0.415 3.937 1.00 93.00 89 LYS A N 1
ATOM 668 C CA . LYS A 1 89 ? -14.659 0.915 4.572 1.00 93.00 89 LYS A CA 1
ATOM 669 C C . LYS A 1 89 ? -13.286 1.585 4.592 1.00 93.00 89 LYS A C 1
ATOM 671 O O . LYS A 1 89 ? -12.838 2.056 5.639 1.00 93.00 89 LYS A O 1
ATOM 676 N N . LEU A 1 90 ? -12.617 1.620 3.440 1.00 92.25 90 LEU A N 1
ATOM 677 C CA . LEU A 1 90 ? -11.258 2.152 3.320 1.00 92.25 90 LEU A CA 1
ATOM 678 C C . LEU A 1 90 ? -11.189 3.650 3.650 1.00 92.25 90 LEU A C 1
ATOM 680 O O . LEU A 1 90 ? -10.234 4.091 4.284 1.00 92.25 90 LEU A O 1
ATOM 684 N N . GLU A 1 91 ? -12.218 4.444 3.328 1.00 90.44 91 GLU A N 1
ATOM 685 C CA . GLU A 1 91 ? -12.166 5.897 3.566 1.00 90.44 91 GLU A CA 1
ATOM 686 C C . GLU A 1 91 ? -12.116 6.252 5.064 1.00 90.44 91 GLU A C 1
ATOM 688 O O . GLU A 1 91 ? -11.593 7.306 5.453 1.00 90.44 91 GLU A O 1
ATOM 693 N N . LYS A 1 92 ? -12.631 5.351 5.914 1.00 92.62 92 LYS A N 1
ATOM 694 C CA . LYS A 1 92 ? -12.718 5.519 7.372 1.00 92.62 92 LYS A CA 1
ATOM 695 C C . LYS A 1 92 ? -11.408 5.235 8.102 1.00 92.62 92 LYS A C 1
ATOM 697 O O . LYS A 1 92 ? -11.301 5.591 9.274 1.00 92.62 92 LYS A O 1
ATOM 702 N N . LEU A 1 93 ? -10.432 4.615 7.441 1.00 94.25 93 LEU A N 1
ATOM 703 C CA . LEU A 1 93 ? -9.129 4.346 8.041 1.00 94.25 93 LEU A CA 1
ATOM 704 C C . LEU A 1 93 ? -8.391 5.656 8.331 1.00 94.25 93 LEU A C 1
ATOM 706 O O . LEU A 1 93 ? -8.440 6.612 7.552 1.00 94.25 93 LEU A O 1
ATOM 710 N N . LYS A 1 94 ? -7.701 5.703 9.469 1.00 94.50 94 LYS A N 1
ATOM 711 C CA . LYS A 1 94 ? -6.733 6.762 9.789 1.00 94.50 94 LYS A CA 1
ATOM 712 C C . LYS A 1 94 ? -5.367 6.431 9.182 1.00 94.50 94 LYS A C 1
ATOM 714 O O . LYS A 1 94 ? -5.093 5.271 8.905 1.00 94.50 94 LYS A O 1
ATOM 719 N N . ILE A 1 95 ? -4.500 7.436 9.033 1.00 94.06 95 ILE A N 1
ATOM 720 C CA . ILE A 1 95 ? -3.135 7.255 8.500 1.00 94.06 95 ILE A CA 1
ATOM 721 C C . ILE A 1 95 ? -2.376 6.180 9.285 1.00 94.06 95 ILE A C 1
ATOM 723 O O . ILE A 1 95 ? -1.869 5.247 8.674 1.00 94.06 95 ILE A O 1
ATOM 727 N N . GLU A 1 96 ? -2.395 6.250 10.618 1.00 92.38 96 GLU A N 1
ATOM 728 C CA . GLU A 1 96 ? -1.739 5.251 11.474 1.00 92.38 96 GLU A CA 1
ATOM 729 C C . GLU A 1 96 ? -2.252 3.833 11.211 1.00 92.38 96 GLU A C 1
ATOM 731 O O . GLU A 1 96 ? -1.470 2.910 11.041 1.00 92.38 96 GLU A O 1
ATOM 736 N N . GLN A 1 97 ? -3.567 3.658 11.066 1.00 93.94 97 GLN A N 1
ATOM 737 C CA . GLN A 1 97 ? -4.167 2.356 10.756 1.00 93.94 97 GLN A CA 1
ATOM 738 C C . GLN A 1 97 ? -3.776 1.845 9.367 1.00 93.94 97 GLN A C 1
ATOM 740 O O . GLN A 1 97 ? -3.573 0.647 9.184 1.00 93.94 97 GLN A O 1
ATOM 745 N N . CYS A 1 98 ? -3.650 2.742 8.385 1.00 95.25 98 CYS A N 1
ATOM 746 C CA . CYS A 1 98 ? -3.103 2.372 7.087 1.00 95.25 98 CYS A CA 1
ATOM 747 C C . CYS A 1 98 ? -1.651 1.904 7.227 1.00 95.25 98 CYS A C 1
ATOM 749 O O . CYS A 1 98 ? -1.301 0.870 6.667 1.00 95.25 98 CYS A O 1
ATOM 751 N N . LYS A 1 99 ? -0.823 2.624 7.996 1.00 94.06 99 LYS A N 1
ATOM 752 C CA . LYS A 1 99 ? 0.576 2.247 8.241 1.00 94.06 99 LYS A CA 1
ATOM 753 C C . LYS A 1 99 ? 0.689 0.882 8.926 1.00 94.06 99 LYS A C 1
ATOM 755 O O . LYS A 1 99 ? 1.493 0.081 8.473 1.00 94.06 99 LYS A O 1
ATOM 760 N N . VAL A 1 100 ? -0.165 0.575 9.907 1.00 94.12 100 VAL A N 1
ATOM 761 C CA . VAL A 1 100 ? -0.244 -0.758 10.545 1.00 94.12 100 VAL A CA 1
ATOM 762 C C . VAL A 1 100 ? 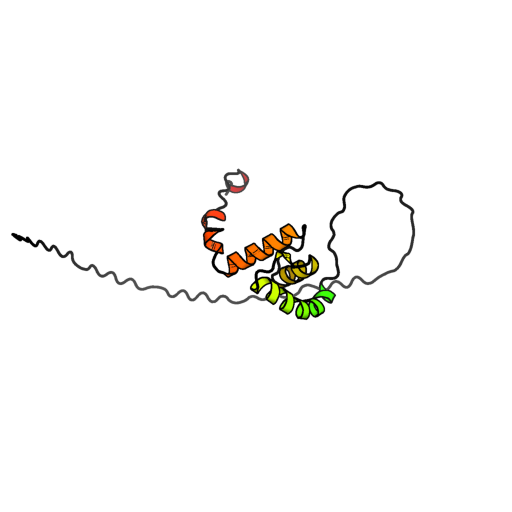-0.455 -1.860 9.507 1.00 94.12 100 VAL A C 1
ATOM 764 O O . VAL A 1 100 ? 0.249 -2.868 9.504 1.00 94.12 100 VAL A O 1
ATOM 767 N N . TYR A 1 101 ? -1.415 -1.672 8.595 1.00 95.19 101 TYR A N 1
ATOM 768 C CA . TYR A 1 101 ? -1.654 -2.651 7.537 1.00 95.19 101 TYR A CA 1
ATOM 769 C C . TYR A 1 101 ? -0.434 -2.794 6.626 1.00 95.19 101 TYR A C 1
ATOM 771 O O . TYR A 1 101 ? 0.002 -3.905 6.342 1.00 95.19 101 TYR A O 1
ATOM 779 N N . LEU A 1 102 ? 0.130 -1.671 6.178 1.00 95.12 102 LEU A N 1
ATOM 780 C CA . LEU A 1 102 ? 1.262 -1.664 5.257 1.00 95.12 102 LEU A CA 1
ATOM 781 C C . LEU A 1 102 ? 2.520 -2.288 5.880 1.00 95.12 102 LEU A C 1
ATOM 783 O O . LEU A 1 102 ? 3.182 -3.054 5.187 1.00 95.12 102 LEU A O 1
ATOM 787 N N . ARG A 1 103 ? 2.797 -2.046 7.171 1.00 93.06 103 ARG A N 1
ATOM 788 C CA . ARG A 1 103 ? 3.893 -2.690 7.917 1.00 93.06 103 ARG A CA 1
ATOM 789 C C . ARG A 1 103 ? 3.756 -4.205 7.900 1.00 93.06 103 ARG A C 1
ATOM 791 O O . ARG A 1 103 ? 4.687 -4.891 7.495 1.00 93.06 103 ARG A O 1
ATOM 798 N N . LYS A 1 104 ? 2.566 -4.726 8.226 1.00 92.38 104 LYS A N 1
ATOM 799 C CA . LYS A 1 104 ? 2.332 -6.178 8.260 1.00 92.38 104 LYS A CA 1
ATOM 800 C C . LYS A 1 104 ? 2.590 -6.867 6.917 1.00 92.38 104 LYS A C 1
ATOM 802 O O . LYS A 1 104 ? 3.032 -8.010 6.895 1.00 92.38 104 LYS A O 1
ATOM 807 N N . TYR A 1 105 ? 2.306 -6.189 5.806 1.00 93.38 105 TYR A N 1
ATOM 808 C CA . TYR A 1 105 ? 2.521 -6.719 4.454 1.00 93.38 105 TYR A CA 1
ATOM 809 C C . TYR A 1 105 ? 3.829 -6.234 3.805 1.00 93.38 105 TYR A C 1
ATOM 811 O O . TYR A 1 105 ? 4.009 -6.413 2.603 1.00 93.38 105 TYR A O 1
ATOM 819 N N . GLY A 1 106 ? 4.735 -5.601 4.561 1.00 93.31 106 GLY A N 1
ATOM 820 C CA . GLY A 1 106 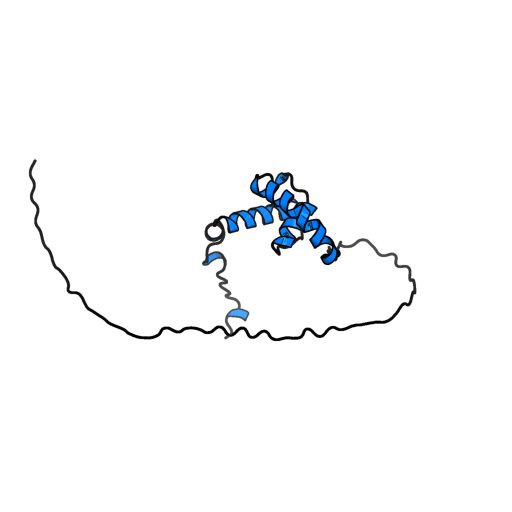? 6.040 -5.157 4.056 1.00 93.31 106 GLY A CA 1
ATOM 821 C C . GLY A 1 106 ? 5.966 -4.098 2.949 1.00 93.31 106 GLY A C 1
ATOM 822 O O . GLY A 1 106 ? 6.861 -3.997 2.110 1.00 93.31 106 GLY A O 1
ATOM 823 N N . MET A 1 107 ? 4.889 -3.315 2.902 1.00 95.44 107 MET A N 1
ATOM 824 C CA . MET A 1 107 ? 4.695 -2.264 1.908 1.00 95.44 107 MET A CA 1
ATOM 825 C C . MET A 1 107 ? 5.250 -0.919 2.386 1.00 95.44 107 MET A C 1
ATOM 827 O O . MET A 1 107 ? 5.306 -0.618 3.574 1.00 95.44 107 MET A O 1
ATOM 831 N N . ARG A 1 108 ? 5.603 -0.049 1.432 1.00 94.56 108 ARG A N 1
ATOM 832 C CA . ARG A 1 108 ? 6.092 1.311 1.718 1.00 94.56 108 ARG A CA 1
ATOM 833 C C . ARG A 1 108 ? 5.089 2.118 2.553 1.00 94.56 108 ARG A C 1
ATOM 835 O O . ARG A 1 108 ? 3.930 2.252 2.156 1.00 94.56 108 ARG A O 1
ATOM 842 N N . LEU A 1 109 ? 5.573 2.747 3.627 1.00 95.00 109 LEU A N 1
ATOM 843 C CA . LEU A 1 109 ? 4.777 3.571 4.556 1.00 95.00 109 LEU A CA 1
ATOM 844 C C . LEU A 1 109 ? 4.705 5.061 4.182 1.00 95.00 109 LEU A C 1
ATOM 846 O O . LEU A 1 109 ? 3.963 5.821 4.800 1.00 95.00 109 LEU A O 1
ATOM 850 N N . THR A 1 110 ? 5.468 5.489 3.176 1.00 94.50 110 THR A N 1
ATOM 851 C CA . THR A 1 110 ? 5.639 6.906 2.820 1.00 94.50 110 THR A CA 1
ATOM 852 C C . THR A 1 110 ? 4.457 7.479 2.037 1.00 94.50 110 THR A C 1
ATOM 854 O O . THR A 1 110 ? 3.810 6.774 1.261 1.00 94.50 110 THR A O 1
ATOM 857 N N . GLY A 1 111 ? 4.214 8.784 2.155 1.00 94.94 111 GLY A N 1
ATOM 858 C CA . GLY A 1 111 ? 3.196 9.503 1.382 1.00 94.94 111 GLY A CA 1
ATOM 859 C C . GLY A 1 111 ? 1.942 9.869 2.178 1.00 94.94 111 GLY A C 1
ATOM 860 O O . GLY A 1 111 ? 1.822 9.597 3.370 1.00 94.94 111 GLY A O 1
ATOM 861 N N . ASN A 1 112 ? 1.003 10.534 1.504 1.00 96.31 112 ASN A N 1
ATOM 862 C CA . ASN A 1 112 ? -0.225 11.027 2.127 1.00 96.31 112 ASN A CA 1
ATOM 863 C C . ASN A 1 112 ? -1.273 9.910 2.313 1.00 96.31 112 ASN A C 1
ATOM 865 O O . ASN A 1 112 ? -1.162 8.825 1.740 1.00 96.31 112 ASN A O 1
ATOM 869 N N . LYS A 1 113 ? -2.332 10.191 3.085 1.00 95.25 113 LYS A N 1
ATOM 870 C CA . LYS A 1 113 ? -3.411 9.228 3.379 1.00 95.25 113 LYS A CA 1
ATOM 871 C C . LYS A 1 113 ? -3.965 8.552 2.120 1.00 95.25 113 LYS A C 1
ATOM 873 O O . LYS A 1 113 ? -4.157 7.341 2.115 1.00 95.25 113 LYS A O 1
ATOM 878 N N . GLU A 1 114 ? -4.235 9.331 1.078 1.00 96.31 114 GLU A N 1
ATOM 879 C CA . GLU A 1 114 ? -4.813 8.843 -0.178 1.00 96.31 114 GLU A CA 1
ATOM 880 C C . GLU A 1 114 ? -3.891 7.834 -0.859 1.00 96.31 114 GLU A C 1
ATOM 882 O O . GLU A 1 114 ? -4.341 6.763 -1.258 1.00 96.31 114 GLU A O 1
ATOM 887 N N . THR A 1 115 ? -2.590 8.125 -0.884 1.00 96.88 115 THR A N 1
ATOM 888 C CA . THR A 1 115 ? -1.572 7.217 -1.417 1.00 96.88 115 THR A CA 1
ATOM 889 C C . THR A 1 115 ? -1.531 5.908 -0.626 1.00 96.88 115 THR A C 1
ATOM 891 O O . THR A 1 115 ? -1.472 4.832 -1.221 1.00 96.88 115 THR A O 1
ATOM 894 N N . LEU A 1 116 ? -1.604 5.970 0.710 1.00 97.06 116 LEU A N 1
ATOM 895 C CA . LEU A 1 116 ? -1.634 4.760 1.542 1.00 97.06 116 LEU A CA 1
ATOM 896 C C . LEU A 1 116 ? -2.892 3.922 1.266 1.00 97.06 116 LEU A C 1
ATOM 898 O O . LEU A 1 116 ? -2.797 2.708 1.109 1.00 97.06 116 LEU A O 1
ATOM 902 N N . ILE A 1 117 ? -4.062 4.559 1.153 1.00 97.12 117 ILE A N 1
ATOM 903 C CA . ILE A 1 117 ? -5.323 3.878 0.820 1.00 97.12 117 ILE A CA 1
ATOM 904 C C . ILE A 1 117 ? -5.271 3.241 -0.569 1.00 97.12 117 ILE A C 1
ATOM 906 O O . ILE A 1 117 ? -5.725 2.108 -0.735 1.00 97.12 117 ILE A O 1
ATOM 910 N N . GLN A 1 118 ? -4.710 3.937 -1.558 1.00 96.56 118 GLN A N 1
ATOM 911 C CA . GLN A 1 118 ? -4.554 3.408 -2.908 1.00 96.56 118 GLN A CA 1
ATOM 912 C C . GLN A 1 118 ? -3.706 2.133 -2.911 1.00 96.56 118 GLN A C 1
ATOM 914 O O . GLN A 1 118 ? -4.131 1.144 -3.504 1.00 96.56 118 GLN A O 1
ATOM 919 N N . ARG A 1 119 ? -2.572 2.119 -2.194 1.00 96.75 119 ARG A N 1
ATOM 920 C CA . ARG A 1 119 ? -1.724 0.920 -2.058 1.00 96.75 119 ARG A CA 1
ATOM 921 C C . ARG A 1 119 ? -2.460 -0.241 -1.404 1.00 96.75 119 ARG A C 1
ATOM 923 O O . ARG A 1 119 ? -2.369 -1.365 -1.879 1.00 96.75 119 ARG A O 1
ATOM 930 N N . ILE A 1 120 ? -3.219 0.026 -0.340 1.00 96.69 120 ILE A N 1
ATOM 931 C CA . ILE A 1 120 ? -4.033 -1.004 0.323 1.00 96.69 120 ILE A CA 1
ATOM 932 C C . ILE A 1 120 ? -5.055 -1.588 -0.659 1.00 96.69 120 ILE A C 1
ATOM 934 O O . ILE A 1 120 ? -5.209 -2.803 -0.742 1.00 96.69 120 ILE A O 1
ATOM 938 N N . ASN A 1 121 ? -5.737 -0.735 -1.424 1.00 95.56 121 ASN A N 1
ATOM 939 C CA . ASN A 1 121 ? -6.727 -1.169 -2.405 1.00 95.56 121 ASN A CA 1
ATOM 940 C C . ASN A 1 121 ? -6.090 -2.028 -3.507 1.00 95.56 121 ASN A C 1
ATOM 942 O O . ASN A 1 121 ? -6.585 -3.107 -3.819 1.00 95.56 121 ASN A O 1
ATOM 946 N N . GLU A 1 122 ? -4.961 -1.583 -4.051 1.00 95.50 122 GLU A N 1
ATOM 947 C CA . GLU A 1 122 ? -4.190 -2.330 -5.042 1.00 95.50 122 GLU A CA 1
ATOM 948 C C . GLU A 1 122 ? -3.753 -3.700 -4.511 1.00 95.50 122 GLU A C 1
ATOM 950 O O . GLU A 1 122 ? -4.008 -4.717 -5.153 1.00 95.50 122 GLU A O 1
ATOM 955 N N . HIS A 1 123 ? -3.195 -3.750 -3.301 1.00 95.81 123 HIS A N 1
ATOM 956 C CA . HIS A 1 123 ? -2.803 -4.997 -2.652 1.00 95.81 123 HIS A CA 1
ATOM 957 C C . HIS A 1 123 ? -3.976 -5.986 -2.542 1.00 95.81 123 HIS A C 1
ATOM 959 O O . HIS A 1 123 ? -3.843 -7.154 -2.902 1.00 95.81 123 HIS A O 1
ATOM 965 N N . ILE A 1 124 ? -5.161 -5.517 -2.136 1.00 95.00 124 ILE A N 1
ATOM 966 C CA . ILE A 1 124 ? -6.374 -6.349 -2.071 1.00 95.00 124 ILE A CA 1
ATOM 967 C C . ILE A 1 124 ? -6.795 -6.831 -3.462 1.00 95.00 124 ILE A C 1
ATOM 969 O O . ILE A 1 124 ? -7.177 -7.991 -3.622 1.00 95.00 124 ILE A O 1
ATOM 973 N N . ARG A 1 125 ? -6.739 -5.964 -4.481 1.00 94.25 125 ARG A N 1
ATOM 974 C CA . ARG A 1 125 ? -7.066 -6.350 -5.862 1.00 94.25 125 ARG A CA 1
ATOM 975 C C . ARG A 1 125 ? -6.133 -7.440 -6.372 1.00 94.25 125 ARG A C 1
ATOM 977 O O . ARG A 1 125 ? -6.613 -8.380 -7.004 1.00 94.25 125 ARG A O 1
ATOM 984 N N . ILE A 1 126 ? -4.841 -7.339 -6.070 1.00 94.62 126 ILE A N 1
ATOM 985 C CA . ILE A 1 126 ? -3.841 -8.344 -6.435 1.00 94.62 126 ILE A CA 1
ATOM 986 C C . ILE A 1 126 ? -4.126 -9.665 -5.713 1.00 94.62 126 ILE A C 1
ATOM 988 O O . ILE A 1 126 ? -4.234 -10.693 -6.380 1.00 94.62 126 ILE A O 1
ATOM 992 N N . LEU A 1 127 ? -4.341 -9.637 -4.391 1.00 93.62 127 LEU A N 1
ATOM 993 C CA . LEU A 1 127 ? -4.659 -10.833 -3.597 1.00 93.62 127 LEU A CA 1
ATOM 994 C C . LEU A 1 127 ? -5.934 -11.545 -4.065 1.00 93.62 127 LEU A C 1
ATOM 996 O O . LEU A 1 127 ? -5.999 -12.770 -4.056 1.00 93.62 127 LEU A O 1
ATOM 1000 N N . ASN A 1 128 ? -6.931 -10.794 -4.534 1.00 93.44 128 ASN A N 1
ATOM 1001 C CA . ASN A 1 128 ? -8.168 -11.345 -5.093 1.00 93.44 128 ASN A CA 1
ATOM 1002 C C . ASN A 1 128 ? -8.008 -11.885 -6.533 1.00 93.44 128 ASN A C 1
ATOM 1004 O O . ASN A 1 128 ? -9.005 -12.086 -7.227 1.00 93.44 128 ASN A O 1
ATOM 1008 N N . GLY A 1 129 ? -6.777 -12.075 -7.017 1.00 92.06 129 GLY A N 1
ATOM 1009 C CA . GLY A 1 129 ? -6.486 -12.582 -8.361 1.00 92.06 129 GLY A CA 1
ATOM 1010 C C . GLY A 1 129 ? -6.652 -11.546 -9.477 1.00 92.06 129 GLY A C 1
ATOM 1011 O O . GLY A 1 129 ? -6.559 -11.878 -10.654 1.00 92.06 129 GLY A O 1
ATOM 1012 N N . GLY A 1 130 ? -6.884 -10.273 -9.142 1.00 92.69 130 GLY A N 1
ATOM 1013 C CA . GLY A 1 130 ? -6.954 -9.180 -10.115 1.00 92.69 130 GLY A CA 1
ATOM 1014 C C . GLY A 1 130 ? -5.588 -8.732 -10.642 1.00 92.69 130 GLY A C 1
ATOM 1015 O O . GLY A 1 130 ? -5.547 -7.961 -11.600 1.00 92.69 130 GLY A O 1
ATOM 1016 N N . GLY A 1 131 ? -4.498 -9.221 -10.040 1.00 92.81 131 GLY A N 1
ATOM 1017 C CA . GLY A 1 131 ? -3.130 -8.805 -10.339 1.00 92.81 131 GLY A CA 1
ATOM 1018 C C . GLY A 1 131 ? -2.723 -9.047 -11.787 1.00 92.81 131 GLY A C 1
ATOM 1019 O O . GLY A 1 131 ? -2.258 -8.120 -12.424 1.00 92.81 131 GLY A O 1
ATOM 1020 N N . GLU A 1 132 ? -2.973 -10.232 -12.351 1.00 92.38 132 GLU A N 1
ATOM 1021 C CA . GLU A 1 132 ? -2.595 -10.537 -13.743 1.00 92.38 132 GLU A CA 1
ATOM 1022 C C . GLU A 1 132 ? -3.381 -9.702 -14.766 1.00 92.38 132 GLU A C 1
ATOM 1024 O O . GLU A 1 132 ? -2.873 -9.359 -15.828 1.00 92.38 132 GLU A O 1
ATOM 1029 N N . ARG A 1 133 ? -4.622 -9.323 -14.438 1.00 93.06 133 ARG A N 1
ATOM 1030 C CA . ARG A 1 133 ? -5.438 -8.457 -15.298 1.00 93.06 133 ARG A CA 1
ATOM 1031 C C . ARG A 1 133 ? -4.960 -7.005 -15.269 1.00 93.06 133 ARG A C 1
ATOM 1033 O O . ARG A 1 133 ? -5.019 -6.332 -16.292 1.00 93.06 133 ARG A O 1
ATOM 1040 N N . GLU A 1 134 ? -4.563 -6.511 -14.099 1.00 92.62 134 GLU A N 1
ATOM 1041 C CA . GLU A 1 134 ? -4.082 -5.134 -13.911 1.00 92.62 134 GLU A CA 1
ATOM 1042 C C . GLU A 1 134 ? -2.617 -4.985 -14.355 1.00 92.62 134 GLU A C 1
ATOM 1044 O O . GLU A 1 134 ? -2.254 -4.013 -15.015 1.00 92.62 134 GLU A O 1
ATOM 1049 N N . TYR A 1 135 ? -1.812 -6.013 -14.091 1.00 92.81 135 TYR A N 1
ATOM 1050 C CA . TYR A 1 135 ? -0.396 -6.130 -14.418 1.00 92.81 135 TYR A CA 1
ATOM 1051 C C . TYR A 1 135 ? -0.101 -7.450 -15.152 1.00 92.81 135 TYR A C 1
ATOM 1053 O O . TYR A 1 135 ? 0.429 -8.394 -14.561 1.00 92.81 135 TYR A O 1
ATOM 1061 N N . PRO A 1 136 ? -0.421 -7.533 -16.453 1.00 93.69 136 PRO A N 1
ATOM 1062 C CA . PRO A 1 136 ? -0.086 -8.693 -17.273 1.00 93.69 136 PRO A CA 1
ATOM 1063 C C . PRO A 1 136 ? 1.427 -8.950 -17.351 1.00 93.69 136 PRO A C 1
ATOM 1065 O O . PRO A 1 136 ? 2.215 -8.028 -17.129 1.00 93.69 136 PRO A O 1
ATOM 1068 N N . PRO A 1 137 ? 1.875 -10.149 -17.772 1.00 90.50 137 PRO A N 1
ATOM 1069 C CA . PRO A 1 137 ? 3.304 -10.475 -17.871 1.00 90.50 137 PRO A CA 1
ATOM 1070 C C . PRO A 1 137 ? 4.116 -9.479 -18.713 1.00 90.50 137 PRO A C 1
ATOM 1072 O O . PRO A 1 137 ? 5.278 -9.202 -18.424 1.00 90.50 137 PRO A O 1
ATOM 1075 N N . TYR A 1 138 ? 3.491 -8.882 -19.733 1.00 90.00 138 TYR A N 1
ATOM 1076 C CA . TYR A 1 138 ? 4.127 -7.875 -20.581 1.00 90.00 138 TYR A CA 1
ATOM 1077 C C . TYR A 1 138 ? 4.350 -6.520 -19.893 1.00 90.00 138 TYR A C 1
ATOM 1079 O O . TYR A 1 138 ? 5.173 -5.742 -20.370 1.00 90.00 138 TYR A O 1
ATOM 1087 N N . SER A 1 139 ? 3.684 -6.238 -18.768 1.00 91.25 139 SER A N 1
ATOM 1088 C CA . SER A 1 139 ? 3.926 -5.033 -17.958 1.00 91.25 139 SER A CA 1
ATOM 1089 C C . SER A 1 139 ? 5.332 -5.006 -17.358 1.00 91.25 139 SER A C 1
ATOM 1091 O O . SER A 1 139 ? 5.850 -3.934 -17.061 1.00 91.25 139 SER A O 1
ATOM 1093 N N . PHE A 1 140 ? 5.964 -6.174 -17.216 1.00 87.44 140 PHE A N 1
ATOM 1094 C CA . PHE A 1 140 ? 7.302 -6.324 -16.642 1.00 87.44 140 PHE A CA 1
ATOM 1095 C C . PHE A 1 140 ? 8.396 -6.522 -17.702 1.00 87.44 140 PHE A C 1
ATOM 1097 O O . PHE A 1 140 ? 9.560 -6.728 -17.358 1.00 87.44 140 PHE A O 1
ATOM 1104 N N . VAL A 1 141 ? 8.063 -6.451 -18.996 1.00 88.38 141 VAL A N 1
ATOM 1105 C CA . VAL A 1 141 ? 9.050 -6.606 -20.072 1.00 88.38 141 VAL A CA 1
ATOM 1106 C C . VAL A 1 141 ? 9.871 -5.325 -20.200 1.00 88.38 141 VAL A C 1
ATOM 1108 O O . VAL A 1 141 ? 9.469 -4.351 -20.839 1.00 88.38 141 VAL A O 1
ATOM 1111 N N . LEU A 1 142 ? 11.065 -5.335 -19.610 1.00 82.81 142 LEU A N 1
ATOM 1112 C CA . LEU A 1 142 ? 12.033 -4.255 -19.747 1.00 82.81 142 LEU A CA 1
ATOM 1113 C C . LEU A 1 142 ? 12.785 -4.390 -21.082 1.00 82.81 142 LEU A C 1
ATOM 1115 O O . LEU A 1 142 ? 13.834 -5.024 -21.165 1.00 82.81 142 LEU A O 1
ATOM 1119 N N . ASN A 1 143 ? 12.263 -3.777 -22.145 1.00 81.56 143 ASN A N 1
ATOM 1120 C CA . ASN A 1 143 ? 12.948 -3.731 -23.440 1.00 81.56 143 ASN A CA 1
ATOM 1121 C C . ASN A 1 143 ? 14.021 -2.630 -23.453 1.00 81.56 143 ASN A C 1
ATOM 1123 O O . ASN A 1 143 ? 13.858 -1.584 -24.090 1.00 81.56 143 ASN A O 1
ATOM 1127 N N . CYS A 1 144 ? 15.096 -2.832 -22.690 1.00 84.12 144 CYS A N 1
ATOM 1128 C CA . CYS A 1 144 ? 16.184 -1.867 -22.627 1.00 84.12 144 CYS A CA 1
ATOM 1129 C C . CYS A 1 144 ? 16.957 -1.837 -23.955 1.00 84.12 144 CYS A C 1
ATOM 1131 O O . CYS A 1 144 ? 17.662 -2.779 -24.300 1.00 84.12 144 CYS A O 1
ATOM 1133 N N . LYS A 1 145 ? 16.849 -0.721 -24.685 1.00 84.56 145 LYS A N 1
ATOM 1134 C CA . LYS A 1 145 ? 17.571 -0.468 -25.948 1.00 84.56 145 LYS A CA 1
ATOM 1135 C C . LYS A 1 145 ? 18.765 0.476 -25.788 1.00 84.56 145 LYS A C 1
ATOM 1137 O O . LYS A 1 145 ? 19.274 0.998 -26.773 1.00 84.56 145 LYS A O 1
ATOM 1142 N N . GLY A 1 146 ? 19.148 0.786 -24.551 1.00 87.50 146 GLY A N 1
ATOM 1143 C CA . GLY A 1 146 ? 20.272 1.677 -24.281 1.00 87.50 146 GLY A CA 1
ATOM 1144 C C . GLY A 1 146 ? 21.612 0.975 -24.488 1.00 87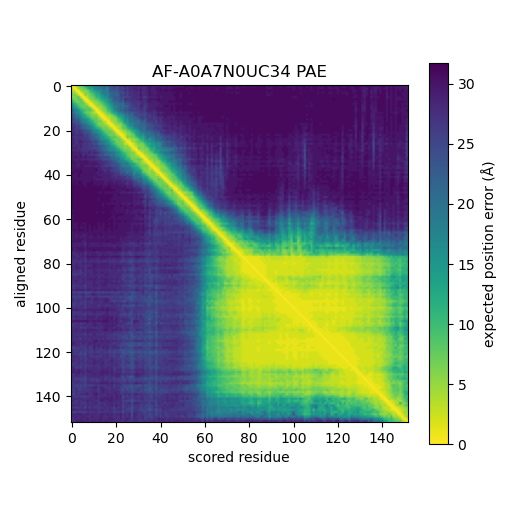.50 146 GLY A C 1
ATOM 1145 O O . GLY A 1 146 ? 21.715 -0.233 -24.289 1.00 87.50 146 GLY A O 1
ATOM 1146 N N . ASP A 1 147 ? 22.660 1.739 -24.802 1.00 86.75 147 ASP A N 1
ATOM 1147 C CA . ASP A 1 147 ? 24.033 1.230 -24.958 1.00 86.75 147 ASP A CA 1
ATOM 1148 C C . ASP A 1 147 ? 24.539 0.456 -23.728 1.00 86.75 147 ASP A C 1
ATOM 1150 O O . ASP A 1 147 ? 25.337 -0.468 -23.866 1.00 86.75 147 ASP A O 1
ATOM 1154 N N . ALA A 1 148 ? 24.055 0.802 -22.528 1.00 83.94 148 ALA A N 1
ATOM 1155 C CA . ALA A 1 148 ? 24.360 0.087 -21.286 1.00 83.94 148 ALA A CA 1
ATOM 1156 C C . ALA A 1 148 ? 23.786 -1.342 -21.248 1.00 83.94 148 ALA A C 1
ATOM 1158 O O . ALA A 1 148 ? 24.313 -2.192 -20.544 1.00 83.94 148 ALA A O 1
ATOM 1159 N N . CYS A 1 149 ? 22.724 -1.605 -22.010 1.00 80.88 149 CYS A N 1
ATOM 1160 C CA . CYS A 1 149 ? 22.049 -2.899 -22.081 1.00 80.88 149 CYS A CA 1
ATOM 1161 C C . CYS A 1 149 ? 22.419 -3.706 -23.337 1.00 80.88 149 CYS A C 1
ATOM 1163 O O . CYS A 1 149 ? 22.109 -4.888 -23.399 1.00 80.88 149 CYS A O 1
ATOM 1165 N N . MET A 1 150 ? 23.058 -3.087 -24.341 1.00 73.38 150 MET A N 1
ATOM 1166 C CA . MET A 1 150 ? 23.427 -3.733 -25.614 1.00 73.38 150 MET A CA 1
ATOM 1167 C C . MET A 1 150 ? 24.910 -4.122 -25.716 1.00 73.38 150 MET A C 1
ATOM 1169 O O . MET A 1 150 ? 25.317 -4.694 -26.722 1.00 73.38 150 MET A O 1
ATOM 1173 N N . ARG A 1 151 ? 25.734 -3.809 -24.709 1.00 65.50 151 ARG A N 1
ATOM 1174 C CA . ARG A 1 151 ? 27.134 -4.251 -24.647 1.00 65.50 151 ARG A CA 1
ATOM 1175 C C . ARG A 1 151 ? 27.261 -5.502 -23.773 1.00 65.50 151 ARG A C 1
ATOM 1177 O O . ARG A 1 151 ? 27.624 -5.399 -22.606 1.00 65.50 151 ARG A O 1
ATOM 1184 N N . MET A 1 152 ? 26.966 -6.661 -24.354 1.00 56.91 152 MET A N 1
ATOM 1185 C CA . MET A 1 152 ? 27.516 -7.962 -23.949 1.00 56.91 152 MET A CA 1
ATOM 1186 C C . MET A 1 152 ? 28.189 -8.598 -25.157 1.00 56.91 152 MET A C 1
ATOM 1188 O O . MET A 1 152 ? 27.625 -8.465 -26.266 1.00 56.91 152 MET A O 1
#

Radius of gyration: 30.41 Å; Cα contacts (8 Å, |Δi|>4): 48; chains: 1; bounding box: 69×73×76 Å

Secondary structure (DSSP, 8-state):
-----------PPP----------------------------------------------------HHHHHHHHHHHHHHHHHHHHTT-GGG--HHHHHHHHHHTT----S-HHHHHHHHHHHHHIIIIIHHHHS-GGGG-----SHHHH--